Protein AF-A0ABD1WGW3-F1 (afdb_monomer_lite)

Foldseek 3Di:
DPPVVVVVVVVVVVVVVVVVVVVVVVVVVVVVLVVVLVVCLVVQLVVQLVVVCVVDVDPVVSVVRSVVRNVVSVVCLVVVVVVVVVVVVVVVVVVVVVVVVDPPPPDDDDPPPDPPVVPPPPPPDDDDD

pLDDT: mean 76.37, std 16.22, range [38.31, 93.81]

Organism: NCBI:txid205694

Radius of gyration: 25.16 Å; chains: 1; bounding box: 53×51×72 Å

Structure (mmCIF, N/CA/C/O backbone):
data_AF-A0ABD1WGW3-F1
#
_entry.id   AF-A0ABD1WGW3-F1
#
loop_
_atom_site.group_PDB
_atom_site.id
_atom_site.type_symbol
_atom_site.label_atom_id
_atom_site.label_alt_id
_atom_site.label_comp_id
_atom_site.label_asym_id
_atom_site.label_entity_id
_atom_site.label_seq_id
_atom_site.pdbx_PDB_ins_code
_atom_site.Cartn_x
_atom_site.Cartn_y
_atom_site.Cartn_z
_atom_site.occupancy
_atom_site.B_iso_or_equiv
_atom_site.auth_seq_id
_atom_site.auth_comp_id
_atom_site.auth_asym_id
_atom_site.auth_atom_id
_atom_site.pdbx_PDB_model_num
ATOM 1 N N . MET A 1 1 ? 20.489 -29.915 -45.093 1.00 51.03 1 MET A N 1
ATOM 2 C CA . MET A 1 1 ? 19.158 -29.640 -44.510 1.00 51.03 1 MET A CA 1
ATOM 3 C C . MET A 1 1 ? 19.040 -29.963 -43.010 1.00 51.03 1 MET A C 1
ATOM 5 O O . MET A 1 1 ? 18.062 -29.545 -42.423 1.00 51.03 1 MET A O 1
ATOM 9 N N . ALA A 1 2 ? 19.988 -30.661 -42.356 1.00 57.19 2 ALA A N 1
ATOM 10 C CA . ALA A 1 2 ? 19.850 -31.067 -40.940 1.00 57.19 2 ALA A CA 1
ATOM 11 C C . ALA A 1 2 ? 20.406 -30.073 -39.887 1.00 57.19 2 ALA A C 1
ATOM 13 O O . ALA A 1 2 ? 20.180 -30.271 -38.700 1.00 57.19 2 ALA A O 1
ATOM 14 N N . ALA A 1 3 ? 21.133 -29.023 -40.291 1.00 62.84 3 ALA A N 1
ATOM 15 C CA . ALA A 1 3 ? 21.751 -28.068 -39.357 1.00 62.84 3 ALA A CA 1
ATOM 16 C C . ALA A 1 3 ? 20.775 -26.998 -38.816 1.00 62.84 3 ALA A C 1
ATOM 18 O O . ALA A 1 3 ? 21.003 -26.465 -37.738 1.00 62.84 3 ALA A O 1
ATOM 19 N N . ASP A 1 4 ? 19.685 -26.728 -39.538 1.00 69.00 4 ASP A N 1
ATOM 20 C CA . ASP A 1 4 ? 18.728 -25.643 -39.261 1.00 69.00 4 ASP A CA 1
ATOM 21 C C . ASP A 1 4 ? 17.812 -25.943 -38.053 1.00 69.00 4 ASP A C 1
ATOM 23 O O . ASP A 1 4 ? 17.607 -25.108 -37.173 1.00 69.00 4 ASP A O 1
ATOM 27 N N . ALA A 1 5 ? 17.372 -27.199 -37.918 1.00 70.81 5 ALA A N 1
ATOM 28 C CA . ALA A 1 5 ? 16.497 -27.630 -36.824 1.00 70.81 5 ALA A CA 1
ATOM 29 C C . ALA A 1 5 ? 17.191 -27.626 -35.446 1.00 70.81 5 ALA A C 1
ATOM 31 O O . ALA A 1 5 ? 16.547 -27.419 -34.419 1.00 70.81 5 ALA A O 1
ATOM 32 N N . SER A 1 6 ? 18.512 -27.841 -35.398 1.00 70.06 6 SER A N 1
ATOM 33 C CA . SER A 1 6 ? 19.253 -27.884 -34.130 1.00 70.06 6 SER A CA 1
ATOM 34 C C . SER A 1 6 ? 19.494 -26.488 -33.542 1.00 70.06 6 SER A C 1
ATOM 36 O O . SER A 1 6 ? 19.592 -26.359 -32.321 1.00 70.06 6 SER A O 1
ATOM 38 N N . SER A 1 7 ? 19.569 -25.446 -34.379 1.00 70.00 7 SER A N 1
ATOM 39 C CA . SER A 1 7 ? 19.640 -24.047 -33.939 1.00 70.00 7 SER A CA 1
ATOM 40 C C . SER A 1 7 ? 18.299 -23.531 -33.431 1.00 70.00 7 SER A C 1
ATOM 42 O O . SER A 1 7 ? 18.279 -22.882 -32.390 1.00 70.00 7 SER A O 1
ATOM 44 N N . GLU A 1 8 ? 17.182 -23.867 -34.084 1.00 69.06 8 GLU A N 1
ATOM 45 C CA . GLU A 1 8 ? 15.848 -23.468 -33.607 1.00 69.06 8 GLU A CA 1
ATOM 46 C C . GLU A 1 8 ? 15.502 -24.088 -32.248 1.00 69.06 8 GLU A C 1
ATOM 48 O O . GLU A 1 8 ? 14.969 -23.406 -31.370 1.00 69.06 8 GLU A O 1
ATOM 53 N N . ILE A 1 9 ? 15.871 -25.355 -32.025 1.00 70.31 9 ILE A N 1
ATOM 54 C CA . ILE A 1 9 ? 15.687 -26.022 -30.727 1.00 70.31 9 ILE A CA 1
ATOM 55 C C . ILE A 1 9 ? 16.554 -25.360 -29.648 1.00 70.31 9 ILE A C 1
ATOM 57 O O . ILE A 1 9 ? 16.081 -25.143 -28.534 1.00 70.31 9 ILE A O 1
ATOM 61 N N . LYS A 1 10 ? 17.803 -24.990 -29.964 1.00 72.00 10 LYS A N 1
ATOM 62 C CA . LYS A 1 10 ? 18.695 -24.319 -29.006 1.00 72.00 10 LYS A CA 1
ATOM 63 C C . LYS A 1 10 ? 18.197 -22.920 -28.648 1.00 72.00 10 LYS A C 1
ATOM 65 O O . LYS A 1 10 ? 18.163 -22.586 -27.472 1.00 72.00 10 LYS A O 1
ATOM 70 N N . ILE A 1 11 ? 17.751 -22.147 -29.639 1.00 72.00 11 ILE A N 1
ATOM 71 C CA . ILE A 1 11 ? 17.146 -20.824 -29.431 1.00 72.00 11 ILE A CA 1
ATOM 72 C C . ILE A 1 11 ? 15.872 -20.951 -28.587 1.00 72.00 11 ILE A C 1
ATOM 74 O O . ILE A 1 11 ? 15.673 -20.163 -27.673 1.00 72.00 11 ILE A O 1
ATOM 78 N N . SER A 1 12 ? 15.047 -21.973 -28.829 1.00 65.69 12 SER A N 1
ATOM 79 C CA . SER A 1 12 ? 13.823 -22.208 -28.051 1.00 65.69 12 SER A CA 1
ATOM 80 C C . SER A 1 12 ? 14.107 -22.575 -26.591 1.00 65.69 12 SER A C 1
ATOM 82 O O . SER A 1 12 ? 13.415 -22.097 -25.701 1.00 65.69 12 SER A O 1
ATOM 84 N N . ILE A 1 13 ? 15.136 -23.387 -26.323 1.00 73.56 13 ILE A N 1
ATOM 85 C CA . ILE A 1 13 ? 15.524 -23.762 -24.952 1.00 73.56 13 ILE A CA 1
ATOM 86 C C . ILE A 1 13 ? 16.163 -22.579 -24.211 1.00 73.56 13 ILE A C 1
ATOM 88 O O . ILE A 1 13 ? 15.854 -22.364 -23.042 1.00 73.56 13 ILE A O 1
ATOM 92 N N . GLU A 1 14 ? 17.016 -21.797 -24.879 1.00 75.25 14 GLU A N 1
ATOM 93 C CA . GLU A 1 14 ? 17.685 -20.635 -24.273 1.00 75.25 14 GLU A CA 1
ATOM 94 C C . GLU A 1 14 ? 16.671 -19.527 -23.936 1.00 75.25 14 GLU A C 1
ATOM 96 O O . GLU A 1 14 ? 16.717 -18.950 -22.852 1.00 75.25 14 GLU A O 1
ATOM 101 N N . ASN A 1 15 ? 15.674 -19.328 -24.804 1.00 75.62 15 ASN A N 1
ATOM 102 C CA . ASN A 1 15 ? 14.574 -18.389 -24.582 1.00 75.62 15 ASN A CA 1
ATOM 103 C C . ASN A 1 15 ? 13.610 -18.875 -23.474 1.00 75.62 15 ASN A C 1
ATOM 105 O O . ASN A 1 15 ? 13.104 -18.074 -22.695 1.00 75.62 15 ASN A O 1
ATOM 109 N N . GLU A 1 16 ? 13.391 -20.189 -23.333 1.00 79.81 16 GLU A N 1
ATOM 110 C CA . GLU A 1 16 ? 12.594 -20.765 -22.234 1.00 79.81 16 GLU A CA 1
ATOM 111 C C . GLU A 1 16 ? 13.287 -20.672 -20.864 1.00 79.81 16 GLU A C 1
ATOM 113 O O . GLU A 1 16 ? 12.626 -20.424 -19.853 1.00 79.81 16 GLU A O 1
ATOM 118 N N . GLU A 1 17 ? 14.609 -20.851 -20.797 1.00 79.00 17 GLU A N 1
ATOM 119 C CA . GLU A 1 17 ? 15.370 -20.644 -19.557 1.00 79.00 17 GLU A CA 1
ATOM 120 C C . GLU A 1 17 ? 15.388 -19.166 -19.148 1.00 79.00 17 GLU A C 1
ATOM 122 O O . GLU A 1 17 ? 15.131 -18.851 -17.984 1.00 79.00 17 GLU A O 1
ATOM 127 N N . GLU A 1 18 ? 15.603 -18.250 -20.097 1.00 81.50 18 GLU A N 1
ATOM 128 C CA . GLU A 1 18 ? 15.567 -16.806 -19.841 1.00 81.50 18 GLU A CA 1
ATOM 129 C C . GLU A 1 18 ? 14.178 -16.358 -19.358 1.00 81.50 18 GLU A C 1
ATOM 131 O O . GLU A 1 18 ? 14.049 -15.640 -18.363 1.00 81.50 18 GLU A O 1
ATOM 136 N N . LYS A 1 19 ? 13.115 -16.871 -19.984 1.00 83.12 19 LYS A N 1
ATOM 137 C CA . LYS A 1 19 ? 11.728 -16.568 -19.613 1.00 83.12 19 LYS A CA 1
ATOM 138 C C . LYS A 1 19 ? 11.367 -17.079 -18.216 1.00 83.12 19 LYS A C 1
ATOM 140 O O . LYS A 1 19 ? 10.714 -16.360 -17.460 1.00 83.12 19 LYS A O 1
ATOM 145 N N . LYS A 1 20 ? 11.835 -18.275 -17.835 1.00 86.81 20 LYS A N 1
ATOM 146 C CA . LYS A 1 20 ? 11.681 -18.803 -16.466 1.00 86.81 20 LYS A CA 1
ATOM 147 C C . LYS A 1 20 ? 12.426 -17.953 -15.445 1.00 86.81 20 LYS A C 1
ATOM 149 O O . LYS A 1 20 ? 11.888 -17.685 -14.375 1.00 86.81 20 LYS A O 1
ATOM 154 N N . MET A 1 21 ? 13.643 -17.516 -15.763 1.00 86.25 21 MET A N 1
ATOM 155 C CA . MET A 1 21 ? 14.428 -16.667 -14.866 1.00 86.25 21 MET A CA 1
ATOM 156 C C . MET A 1 21 ? 13.763 -15.308 -14.632 1.00 86.25 21 MET A C 1
ATOM 158 O O . MET A 1 21 ? 13.688 -14.862 -13.489 1.00 86.25 21 MET A O 1
ATOM 162 N N . ILE A 1 22 ? 13.219 -14.682 -15.678 1.00 86.44 22 ILE A N 1
A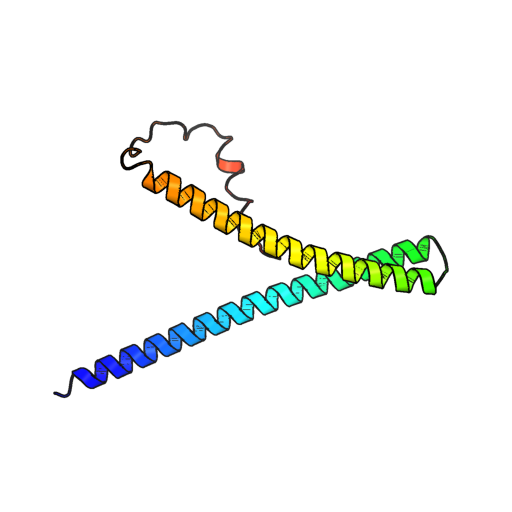TOM 163 C CA . ILE A 1 22 ? 12.484 -13.415 -15.560 1.00 86.44 22 ILE A CA 1
ATOM 164 C C . ILE A 1 22 ? 11.230 -13.590 -14.686 1.00 86.44 22 ILE A C 1
ATOM 166 O O . ILE A 1 22 ? 11.004 -12.788 -13.783 1.00 86.44 22 ILE A O 1
ATOM 170 N N . GLU A 1 23 ? 10.466 -14.672 -14.869 1.00 89.62 23 GLU A N 1
ATOM 171 C CA . GLU A 1 23 ? 9.281 -14.968 -14.044 1.00 89.62 23 GLU A CA 1
ATOM 172 C C . GLU A 1 23 ? 9.638 -15.202 -12.563 1.00 89.62 23 GLU A C 1
ATOM 174 O O . GLU A 1 23 ? 8.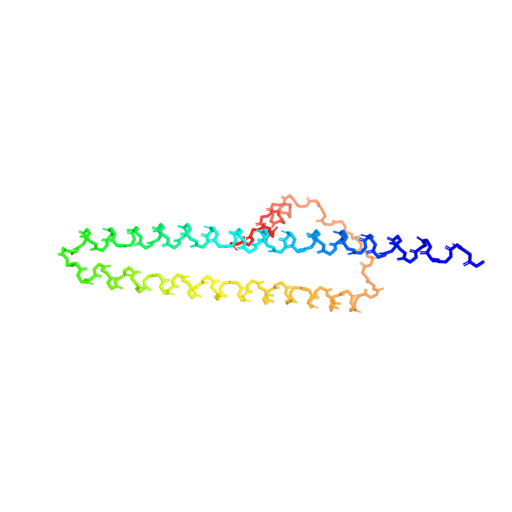917 -14.769 -11.659 1.00 89.62 23 GLU A O 1
ATOM 179 N N . LEU A 1 24 ? 10.767 -15.864 -12.286 1.00 89.12 24 LEU A N 1
ATOM 180 C CA . LEU A 1 24 ? 11.256 -16.067 -10.919 1.00 89.12 24 LEU A CA 1
ATOM 181 C C . LEU A 1 24 ? 11.677 -14.749 -10.258 1.00 89.12 24 LEU A C 1
ATOM 183 O O . LEU A 1 24 ? 11.398 -14.545 -9.074 1.00 89.12 24 LEU A O 1
ATOM 187 N N . ILE A 1 25 ? 12.316 -13.853 -11.013 1.00 88.81 25 ILE A N 1
ATOM 188 C CA . ILE A 1 25 ? 12.712 -12.526 -10.529 1.00 88.81 25 ILE A CA 1
ATOM 189 C C . ILE A 1 25 ? 11.469 -11.683 -10.223 1.00 88.81 25 ILE A C 1
ATOM 191 O O . ILE A 1 25 ? 11.379 -11.127 -9.130 1.00 88.81 25 ILE A O 1
ATOM 195 N N . GLU A 1 26 ? 10.482 -11.654 -11.121 1.00 87.50 26 GLU A N 1
ATOM 196 C CA . GLU A 1 26 ? 9.233 -10.902 -10.935 1.00 87.50 26 GLU A CA 1
ATOM 197 C C . GLU A 1 26 ? 8.469 -11.379 -9.688 1.00 87.50 26 GLU A C 1
ATOM 199 O O . GLU A 1 26 ? 8.077 -10.579 -8.832 1.00 87.50 26 GLU A O 1
ATOM 204 N N . ARG A 1 27 ? 8.344 -12.701 -9.509 1.00 89.62 27 ARG A N 1
ATOM 205 C CA . ARG A 1 27 ? 7.741 -13.285 -8.300 1.00 89.62 27 ARG A CA 1
ATOM 206 C C . ARG A 1 27 ? 8.527 -12.961 -7.036 1.00 89.62 27 ARG A C 1
ATOM 208 O O . ARG A 1 27 ? 7.920 -12.712 -5.995 1.00 89.62 27 ARG A O 1
ATOM 215 N N . GLY A 1 28 ? 9.856 -12.955 -7.109 1.00 89.62 28 GLY A N 1
ATOM 216 C CA . GLY A 1 28 ? 10.719 -12.571 -5.994 1.00 89.62 28 GLY A CA 1
ATOM 217 C C . GLY A 1 28 ? 10.533 -11.108 -5.583 1.00 89.62 28 GLY A C 1
ATOM 218 O O . GLY A 1 28 ? 10.480 -10.807 -4.389 1.00 89.62 28 GLY A O 1
ATOM 219 N N . GLN A 1 29 ? 10.375 -10.206 -6.553 1.00 86.38 29 GLN A N 1
ATOM 220 C CA . GLN A 1 29 ? 10.117 -8.789 -6.296 1.00 86.38 29 GLN A CA 1
ATOM 221 C C . GLN A 1 29 ? 8.736 -8.565 -5.670 1.00 86.38 29 GLN A C 1
ATOM 223 O O . GLN A 1 29 ? 8.637 -7.852 -4.672 1.00 86.38 29 GLN A O 1
ATOM 228 N N . TRP A 1 30 ? 7.696 -9.241 -6.167 1.00 88.75 30 TRP A N 1
ATOM 229 C CA . TRP A 1 30 ? 6.357 -9.164 -5.575 1.00 88.75 30 TRP A CA 1
ATOM 230 C C . TRP A 1 30 ? 6.308 -9.738 -4.155 1.00 88.75 30 TRP A C 1
ATOM 232 O O . TRP A 1 30 ? 5.712 -9.146 -3.256 1.00 88.75 30 TRP A O 1
ATOM 242 N N . LEU A 1 31 ? 6.983 -10.868 -3.920 1.00 90.94 31 LEU A N 1
ATOM 243 C CA . LEU A 1 31 ? 7.061 -11.477 -2.593 1.00 90.94 31 LEU A CA 1
ATOM 244 C C . LEU A 1 31 ? 7.764 -10.556 -1.589 1.00 90.94 31 LEU A C 1
ATOM 246 O O . LEU A 1 31 ? 7.330 -10.449 -0.444 1.00 90.94 31 LEU A O 1
ATOM 250 N N . ARG A 1 32 ? 8.833 -9.875 -2.010 1.00 88.38 32 ARG A N 1
ATOM 251 C CA . ARG A 1 32 ? 9.538 -8.904 -1.170 1.00 88.38 32 ARG A CA 1
ATOM 252 C C . ARG A 1 32 ? 8.631 -7.736 -0.779 1.00 88.38 32 ARG A C 1
ATOM 254 O O . ARG A 1 32 ? 8.540 -7.450 0.413 1.00 88.38 32 ARG A O 1
ATOM 261 N N . ALA A 1 33 ? 7.943 -7.132 -1.747 1.00 87.06 33 ALA A N 1
ATOM 262 C CA . ALA A 1 33 ? 6.997 -6.045 -1.494 1.00 87.06 33 ALA A CA 1
ATOM 263 C C . ALA A 1 33 ? 5.854 -6.496 -0.565 1.00 87.06 33 ALA A C 1
ATOM 265 O O . ALA A 1 33 ? 5.474 -5.791 0.367 1.00 87.06 33 ALA A O 1
ATOM 266 N N . ALA A 1 34 ? 5.353 -7.724 -0.743 1.00 86.94 34 ALA A N 1
ATOM 267 C CA . ALA A 1 34 ? 4.320 -8.294 0.118 1.00 86.94 34 ALA A CA 1
ATOM 268 C C . ALA A 1 34 ? 4.800 -8.511 1.566 1.00 86.94 34 ALA A C 1
ATOM 270 O O . ALA A 1 34 ? 4.061 -8.222 2.508 1.00 86.94 34 ALA A O 1
ATOM 271 N N . ILE A 1 35 ? 6.028 -9.003 1.765 1.00 92.00 35 ILE A N 1
ATOM 272 C CA . ILE A 1 35 ? 6.602 -9.223 3.104 1.00 92.00 35 ILE A CA 1
ATOM 273 C C . ILE A 1 35 ? 6.858 -7.890 3.813 1.00 92.00 35 ILE A C 1
ATOM 275 O O . ILE A 1 35 ? 6.512 -7.752 4.987 1.00 92.00 35 ILE A O 1
ATOM 279 N N . LEU A 1 36 ? 7.440 -6.913 3.114 1.00 88.25 36 LEU A N 1
ATOM 280 C CA . LEU A 1 36 ? 7.703 -5.586 3.673 1.00 88.25 36 LEU A CA 1
ATOM 281 C C . LEU A 1 36 ? 6.390 -4.856 3.990 1.00 88.25 36 LEU A C 1
ATOM 283 O O . LEU A 1 36 ? 6.229 -4.349 5.099 1.00 88.25 36 LEU A O 1
ATOM 287 N N . GLY A 1 37 ? 5.398 -4.940 3.100 1.00 87.31 37 GLY A N 1
ATOM 288 C CA . GLY A 1 37 ? 4.045 -4.437 3.340 1.00 87.31 37 GLY A CA 1
ATOM 289 C C . GLY A 1 37 ? 3.350 -5.082 4.538 1.00 87.31 37 GLY A C 1
ATOM 290 O O . GLY A 1 37 ? 2.742 -4.386 5.352 1.00 87.31 37 GLY A O 1
ATOM 291 N N . ALA A 1 38 ? 3.464 -6.402 4.703 1.00 90.06 38 ALA A N 1
ATOM 292 C CA . ALA A 1 38 ? 2.889 -7.100 5.852 1.00 90.06 38 ALA A CA 1
ATOM 293 C C . ALA A 1 38 ? 3.575 -6.713 7.172 1.00 90.06 38 ALA A C 1
ATOM 295 O O . ALA A 1 38 ? 2.894 -6.514 8.182 1.00 90.06 38 ALA A O 1
ATOM 296 N N . ASN A 1 39 ? 4.905 -6.582 7.163 1.00 91.69 39 ASN A N 1
ATOM 297 C CA . ASN A 1 39 ? 5.680 -6.161 8.326 1.00 91.69 39 ASN A CA 1
ATOM 298 C C . ASN A 1 39 ? 5.288 -4.749 8.771 1.00 91.69 39 ASN A C 1
ATOM 300 O O . ASN A 1 39 ? 4.962 -4.535 9.939 1.00 91.69 39 ASN A O 1
ATOM 304 N N . ASP A 1 40 ? 5.253 -3.809 7.833 1.00 87.38 40 ASP A N 1
ATOM 305 C CA . ASP A 1 40 ? 4.942 -2.413 8.122 1.00 87.38 40 ASP A CA 1
ATOM 306 C C . ASP A 1 40 ? 3.471 -2.228 8.500 1.00 87.38 40 ASP A C 1
ATOM 308 O O . ASP A 1 40 ? 3.149 -1.465 9.416 1.00 87.38 40 ASP A O 1
ATOM 312 N N . GLY A 1 41 ? 2.569 -2.984 7.870 1.00 88.00 41 GLY A N 1
ATOM 313 C CA . GLY A 1 41 ? 1.150 -3.003 8.206 1.00 88.00 41 GLY A CA 1
ATOM 314 C C . GLY A 1 41 ? 0.889 -3.507 9.627 1.00 88.00 41 GLY A C 1
ATOM 315 O O . GLY A 1 41 ? 0.197 -2.839 10.396 1.00 88.00 41 GLY A O 1
ATOM 316 N N . LEU A 1 42 ? 1.465 -4.647 10.023 1.00 90.88 42 LEU A N 1
ATOM 317 C CA . LEU A 1 42 ? 1.274 -5.210 11.366 1.00 90.88 42 LEU A CA 1
ATOM 318 C C . LEU A 1 42 ? 1.935 -4.363 12.455 1.00 90.88 42 LEU A C 1
ATOM 320 O O . LEU A 1 42 ? 1.293 -4.061 13.462 1.00 90.88 42 LEU A O 1
ATOM 324 N N . LEU A 1 43 ? 3.193 -3.951 12.274 1.00 92.50 43 LEU A N 1
ATOM 325 C CA . LEU A 1 43 ? 3.898 -3.151 13.280 1.00 92.50 43 LEU A CA 1
ATOM 326 C C . LEU A 1 43 ? 3.243 -1.787 13.480 1.00 92.50 43 LEU A C 1
ATOM 328 O O . LEU A 1 43 ? 3.029 -1.378 14.624 1.00 92.50 43 LEU A O 1
ATOM 332 N N . SER A 1 44 ? 2.892 -1.092 12.395 1.00 92.19 44 SER A N 1
ATOM 333 C CA . SER A 1 44 ? 2.301 0.243 12.505 1.00 92.19 44 SER A CA 1
ATOM 334 C C . SER A 1 44 ? 0.902 0.202 13.120 1.00 92.19 44 SER A C 1
ATOM 336 O O . SER A 1 44 ? 0.627 0.980 14.032 1.00 92.19 44 SER A O 1
ATOM 338 N N . THR A 1 45 ? 0.041 -0.735 12.706 1.00 93.38 45 THR A N 1
ATOM 339 C CA . THR A 1 45 ? -1.320 -0.858 13.256 1.00 93.38 45 THR A CA 1
ATOM 340 C C . THR A 1 45 ? -1.304 -1.278 14.719 1.00 93.38 45 THR A C 1
ATOM 342 O O . THR A 1 45 ? -2.013 -0.679 15.525 1.00 93.38 45 THR A O 1
ATOM 345 N N . THR A 1 46 ? -0.449 -2.232 15.099 1.00 93.50 46 THR A N 1
ATOM 346 C CA . THR A 1 46 ? -0.343 -2.686 16.494 1.00 93.50 46 THR A CA 1
ATOM 347 C C . THR A 1 46 ? 0.218 -1.586 17.395 1.00 93.50 46 THR A C 1
ATOM 349 O O . THR A 1 46 ? -0.318 -1.349 18.475 1.00 93.50 46 THR A O 1
ATOM 352 N N . SER A 1 47 ? 1.253 -0.866 16.943 1.00 93.81 47 SER A N 1
ATOM 353 C CA . SER A 1 47 ? 1.827 0.272 17.675 1.00 93.81 47 SER A CA 1
ATOM 354 C C . SER A 1 47 ? 0.816 1.413 17.838 1.00 93.81 47 SER A C 1
ATOM 356 O O . SER A 1 47 ? 0.646 1.949 18.934 1.00 93.81 47 SER A O 1
ATOM 358 N N . LEU A 1 48 ? 0.065 1.732 16.777 1.00 93.44 48 LEU A N 1
ATOM 359 C CA . LEU A 1 48 ? -0.995 2.739 16.815 1.00 93.44 48 LEU A CA 1
ATOM 360 C C . LEU A 1 48 ? -2.124 2.339 17.772 1.00 93.44 48 LEU A C 1
ATOM 362 O O . LEU A 1 48 ? -2.544 3.150 18.596 1.00 93.44 48 LEU A O 1
ATOM 366 N N . MET A 1 49 ? -2.606 1.096 17.692 1.00 91.56 49 MET A N 1
ATOM 367 C CA . MET A 1 49 ? -3.648 0.579 18.582 1.00 91.56 49 MET A CA 1
ATOM 368 C C . MET A 1 49 ? -3.190 0.580 20.041 1.00 91.56 49 MET A C 1
ATOM 370 O O . MET A 1 49 ? -3.955 0.988 20.911 1.00 91.56 49 MET A O 1
ATOM 374 N N . LEU A 1 50 ? -1.938 0.194 20.308 1.00 91.62 50 LEU A N 1
ATOM 375 C CA . LEU A 1 50 ? -1.347 0.247 21.643 1.00 91.62 50 LEU A CA 1
ATOM 376 C C . LEU A 1 50 ? -1.281 1.688 22.172 1.00 91.62 50 LEU A C 1
ATOM 378 O O . LEU A 1 50 ? -1.665 1.937 23.313 1.00 91.62 50 LEU A O 1
ATOM 382 N N . GLY A 1 51 ? -0.857 2.644 21.341 1.00 93.06 51 GLY A N 1
ATOM 383 C CA . GLY A 1 51 ? -0.813 4.063 21.702 1.00 93.06 51 GLY A CA 1
ATOM 384 C C . GLY A 1 51 ? -2.198 4.660 21.974 1.00 93.06 51 GLY A C 1
ATOM 385 O O . GLY A 1 51 ? -2.387 5.371 22.960 1.00 93.06 51 GLY A O 1
ATOM 386 N N . VAL A 1 52 ? -3.193 4.333 21.143 1.00 92.06 52 VAL A N 1
ATOM 387 C CA . VAL A 1 52 ? -4.583 4.782 21.333 1.00 92.06 52 VAL A CA 1
ATOM 388 C C . VAL A 1 52 ? -5.210 4.140 22.573 1.00 92.06 52 VAL A C 1
ATOM 390 O O . VAL A 1 52 ? -5.862 4.839 23.349 1.00 92.06 52 VAL A O 1
ATOM 393 N N . GLY A 1 53 ? -4.974 2.846 22.799 1.00 90.81 53 GLY A N 1
ATOM 394 C CA . GLY A 1 53 ? -5.455 2.120 23.976 1.00 90.81 53 GLY A CA 1
ATOM 395 C C . GLY A 1 53 ? -4.835 2.610 25.287 1.00 90.81 53 GLY A C 1
ATOM 396 O O . GLY A 1 53 ? -5.517 2.639 26.307 1.00 90.81 53 GLY A O 1
ATOM 397 N N . ALA A 1 54 ? -3.580 3.071 25.259 1.00 89.81 54 ALA A N 1
ATOM 398 C CA . ALA A 1 54 ? -2.942 3.718 26.406 1.00 89.81 54 ALA A CA 1
ATOM 399 C C . ALA A 1 54 ? -3.553 5.094 26.733 1.00 89.81 54 ALA A C 1
ATOM 401 O O . ALA A 1 54 ? -3.523 5.522 27.884 1.00 89.81 54 ALA A O 1
ATOM 402 N N . ALA A 1 55 ? -4.107 5.795 25.736 1.00 89.88 55 ALA A N 1
ATOM 403 C CA . ALA A 1 55 ? -4.723 7.108 25.923 1.00 89.88 55 ALA A CA 1
ATOM 404 C C . ALA A 1 55 ? -6.195 7.030 26.368 1.00 89.88 55 ALA A C 1
ATOM 406 O O . ALA A 1 55 ? -6.648 7.869 27.150 1.00 89.88 55 ALA A O 1
ATOM 407 N N . LYS A 1 56 ? -6.964 6.058 25.859 1.00 84.38 56 LYS A N 1
ATOM 408 C CA . LYS A 1 56 ? -8.376 5.838 26.214 1.00 84.38 56 LYS A CA 1
ATOM 409 C C . LYS A 1 56 ? -8.699 4.344 26.235 1.00 84.38 56 LYS A C 1
ATOM 411 O O . LYS A 1 56 ? -8.499 3.656 25.240 1.00 84.38 56 LYS A O 1
ATOM 416 N N . GLU A 1 57 ? -9.334 3.879 27.310 1.00 81.56 57 GLU A N 1
ATOM 417 C CA . GLU A 1 57 ? -9.765 2.479 27.490 1.00 81.56 57 GLU A CA 1
ATOM 418 C C . GLU A 1 57 ? -11.041 2.111 26.702 1.00 81.56 57 GLU A C 1
ATOM 420 O O . GLU A 1 57 ? -11.900 1.365 27.174 1.00 81.56 57 GLU A O 1
ATOM 425 N N . ASP A 1 58 ? -11.201 2.641 25.489 1.00 89.00 58 ASP A N 1
ATOM 426 C CA . ASP A 1 58 ? -12.391 2.415 24.670 1.00 89.00 58 ASP A CA 1
ATOM 427 C C . ASP A 1 58 ? -12.080 1.476 23.495 1.00 89.00 58 ASP A C 1
ATOM 429 O O . ASP A 1 58 ? -11.415 1.845 22.521 1.00 89.00 58 ASP A O 1
ATOM 433 N N . LYS A 1 59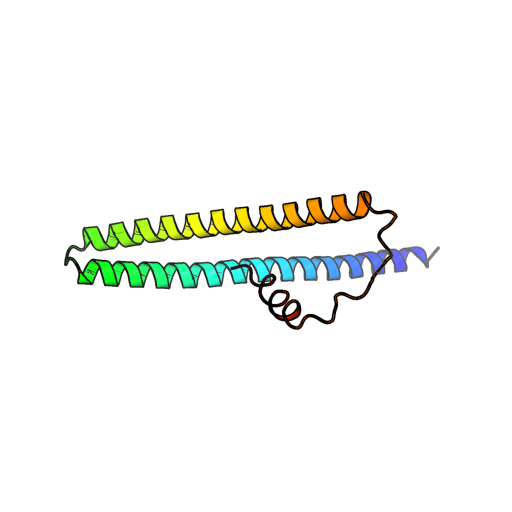 ? -12.560 0.229 23.588 1.00 87.50 59 LYS A N 1
ATOM 434 C CA . LYS A 1 59 ? -12.251 -0.850 22.627 1.00 87.50 59 LYS A CA 1
ATOM 435 C C . LYS A 1 59 ? -12.705 -0.516 21.208 1.00 87.50 59 LYS A C 1
ATOM 437 O O . LYS A 1 59 ? -12.021 -0.861 20.247 1.00 87.50 59 LYS A O 1
ATOM 442 N N . TRP A 1 60 ? -13.840 0.168 21.075 1.00 89.88 60 TRP A N 1
ATOM 443 C CA . TRP A 1 60 ? -14.366 0.585 19.775 1.00 89.88 60 TRP A CA 1
ATOM 444 C C . TRP A 1 60 ? -13.443 1.589 19.092 1.00 89.88 60 TRP A C 1
ATOM 446 O O . TRP A 1 60 ? -13.171 1.470 17.899 1.00 89.88 60 TRP A O 1
ATOM 456 N N . LEU A 1 61 ? -12.903 2.535 19.862 1.00 89.62 61 LEU A N 1
ATOM 457 C CA . LEU A 1 61 ? -11.993 3.552 19.350 1.00 89.62 61 LEU A CA 1
ATOM 458 C C . LEU A 1 61 ? -10.655 2.943 18.908 1.00 89.62 61 LEU A C 1
ATOM 460 O O . LEU A 1 61 ? -10.111 3.340 17.881 1.00 89.62 61 LEU A O 1
ATOM 464 N N . MET A 1 62 ? -10.166 1.937 19.639 1.00 90.88 62 MET A N 1
ATOM 465 C CA . MET A 1 62 ? -8.948 1.201 19.296 1.00 90.88 62 MET A CA 1
ATOM 466 C C . MET A 1 62 ? -9.089 0.436 17.970 1.00 90.88 62 MET A C 1
ATOM 468 O O . MET A 1 62 ? -8.201 0.493 17.124 1.00 90.88 62 MET A O 1
ATOM 472 N N . ILE A 1 63 ? -10.220 -0.247 17.753 1.00 91.06 63 ILE A N 1
ATOM 473 C CA . ILE A 1 63 ? -10.478 -0.998 16.511 1.00 91.06 63 ILE A CA 1
ATOM 474 C C . ILE A 1 63 ? -10.609 -0.053 15.313 1.00 91.06 63 ILE A C 1
ATOM 476 O O . ILE A 1 63 ? -10.012 -0.300 14.265 1.00 91.06 63 ILE A O 1
ATOM 480 N N . ILE A 1 64 ? -11.357 1.044 15.467 1.00 93.69 64 ILE A N 1
ATOM 481 C CA . ILE A 1 64 ? -11.554 2.024 14.393 1.00 93.69 64 ILE A CA 1
ATOM 482 C C . ILE A 1 64 ? -10.232 2.718 14.043 1.00 93.69 64 ILE A C 1
ATOM 484 O O . ILE A 1 64 ? -9.953 2.900 12.859 1.00 93.69 64 ILE A O 1
ATOM 488 N N . SER A 1 65 ? -9.394 3.065 15.031 1.00 92.69 65 SER A N 1
ATOM 489 C CA . SER A 1 65 ? -8.092 3.686 14.754 1.00 92.69 65 SER A CA 1
ATOM 490 C C . SER A 1 65 ? -7.139 2.727 14.041 1.00 92.69 65 SER A C 1
ATOM 492 O O . SER A 1 65 ? -6.476 3.138 13.091 1.00 92.69 65 SER A O 1
ATOM 494 N N . GLY A 1 66 ? -7.115 1.448 14.432 1.00 92.56 66 GLY A N 1
ATOM 495 C CA . GLY A 1 66 ? -6.311 0.431 13.758 1.00 92.56 66 GLY A CA 1
ATOM 496 C C . GLY A 1 66 ? -6.744 0.224 12.308 1.00 92.56 66 GLY A C 1
ATOM 497 O O . GLY A 1 66 ? -5.897 0.201 11.419 1.00 92.56 66 GLY A O 1
ATOM 498 N N . LEU A 1 67 ? -8.054 0.157 12.041 1.00 92.69 67 LEU A N 1
ATOM 499 C CA . LEU A 1 67 ? -8.572 0.019 10.677 1.00 92.69 67 LEU A CA 1
ATOM 500 C C . LEU A 1 67 ? -8.295 1.268 9.829 1.00 92.69 67 LEU A C 1
ATOM 502 O O . LEU A 1 67 ? -7.852 1.152 8.688 1.00 92.69 67 LEU A O 1
ATOM 506 N N . ALA A 1 68 ? -8.509 2.461 10.389 1.00 93.56 68 ALA A N 1
ATOM 507 C CA . ALA A 1 68 ? -8.191 3.719 9.719 1.00 93.56 68 ALA A CA 1
ATOM 508 C C . ALA A 1 68 ? -6.691 3.824 9.397 1.00 93.56 68 ALA A C 1
ATOM 510 O O . ALA A 1 68 ? -6.330 4.194 8.282 1.00 93.56 68 A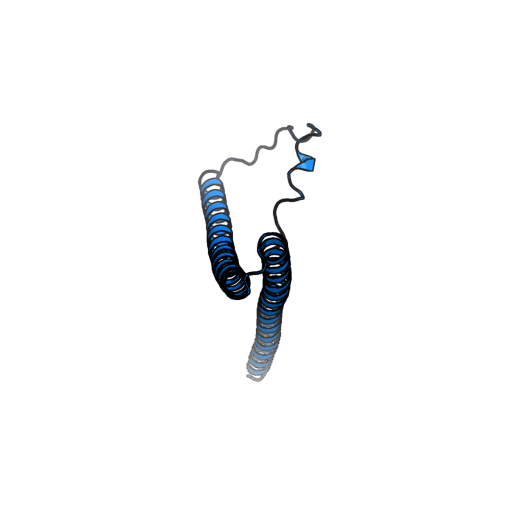LA A O 1
ATOM 511 N N . GLY A 1 69 ? -5.825 3.443 10.341 1.00 91.88 69 GLY A N 1
ATOM 512 C CA . GLY A 1 69 ? -4.377 3.389 10.154 1.00 91.88 69 GLY A CA 1
ATOM 513 C C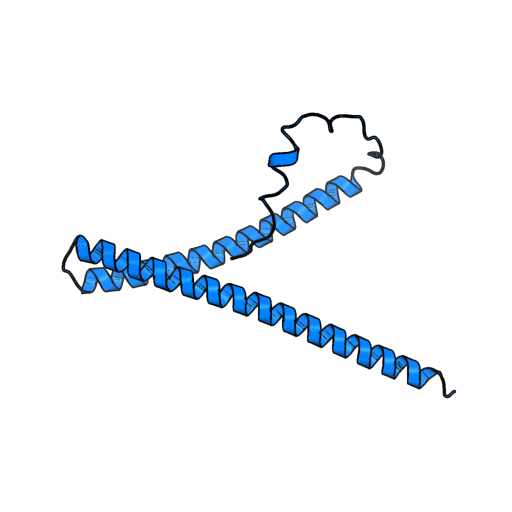 . GLY A 1 69 ? -3.950 2.369 9.098 1.00 91.88 69 GLY A C 1
ATOM 514 O O . GLY A 1 69 ? -3.100 2.682 8.271 1.00 91.88 69 GLY A O 1
ATOM 515 N N . ALA A 1 70 ? -4.580 1.191 9.060 1.00 91.75 70 ALA A N 1
ATOM 516 C CA . ALA A 1 70 ? -4.299 0.165 8.056 1.00 91.75 70 ALA A CA 1
ATOM 517 C C . ALA A 1 70 ? -4.636 0.647 6.636 1.00 91.75 70 ALA A C 1
ATOM 519 O O . ALA A 1 70 ? -3.823 0.510 5.723 1.00 91.75 70 ALA A O 1
ATOM 520 N N . VAL A 1 71 ? -5.813 1.258 6.454 1.00 93.06 71 VAL A N 1
ATOM 521 C CA . VAL A 1 71 ? -6.236 1.811 5.157 1.00 93.06 71 VAL A CA 1
ATOM 522 C C . VAL A 1 71 ? -5.341 2.980 4.747 1.00 93.06 71 VAL A C 1
ATOM 524 O O . VAL A 1 71 ? -4.894 3.036 3.603 1.00 93.06 71 VAL A O 1
ATOM 527 N N . ALA A 1 72 ? -5.030 3.889 5.674 1.00 91.81 72 ALA A N 1
ATOM 528 C CA . ALA A 1 72 ? -4.122 5.002 5.412 1.00 91.81 72 ALA A CA 1
ATOM 529 C C . ALA A 1 72 ? -2.709 4.519 5.030 1.00 91.81 72 ALA A C 1
ATOM 531 O O . ALA A 1 72 ? -2.126 5.035 4.077 1.00 91.81 72 ALA A O 1
ATOM 532 N N . GLY A 1 73 ? -2.188 3.502 5.724 1.00 89.88 73 GLY A N 1
ATOM 533 C CA . GLY A 1 73 ? -0.893 2.883 5.437 1.00 89.88 73 GLY A CA 1
ATOM 534 C C . GLY A 1 73 ? -0.852 2.221 4.059 1.00 89.88 73 GLY A C 1
ATOM 535 O O . GLY A 1 73 ? 0.049 2.507 3.273 1.00 89.88 73 GLY A O 1
ATOM 536 N N . ALA A 1 74 ? -1.867 1.421 3.718 1.00 90.25 74 ALA A N 1
ATOM 537 C CA . ALA A 1 74 ? -1.970 0.780 2.406 1.00 90.25 74 ALA A CA 1
ATOM 538 C C . ALA A 1 74 ? -2.072 1.805 1.261 1.00 90.25 74 ALA A C 1
ATOM 540 O O . ALA A 1 74 ? -1.369 1.685 0.257 1.00 90.25 74 ALA A O 1
ATOM 541 N N . CYS A 1 75 ? -2.891 2.853 1.425 1.00 91.19 75 CYS A N 1
ATOM 542 C CA . CYS A 1 75 ? -2.984 3.947 0.455 1.00 91.19 75 CYS A CA 1
ATOM 543 C C . CYS A 1 75 ? -1.647 4.681 0.288 1.00 91.19 75 CYS A C 1
ATOM 545 O O . CYS A 1 75 ? -1.259 4.986 -0.836 1.00 91.19 75 CYS A O 1
ATOM 547 N N . SER A 1 76 ? -0.922 4.942 1.379 1.00 88.88 76 SER A N 1
ATOM 548 C CA . SER A 1 76 ? 0.400 5.573 1.320 1.00 88.88 76 SER A CA 1
ATOM 549 C C . SER A 1 76 ? 1.417 4.710 0.573 1.00 88.88 76 SER A C 1
ATOM 551 O O . SER A 1 76 ? 2.216 5.253 -0.186 1.00 88.88 76 SER A O 1
ATOM 553 N N . MET A 1 77 ? 1.389 3.386 0.762 1.00 88.38 77 MET A N 1
ATOM 554 C CA . MET A 1 77 ? 2.276 2.460 0.050 1.00 88.38 77 MET A CA 1
ATOM 555 C C . MET A 1 77 ? 1.981 2.459 -1.454 1.00 88.38 77 MET A C 1
ATOM 557 O O . MET A 1 77 ? 2.894 2.643 -2.254 1.00 88.38 77 MET A O 1
ATOM 561 N N . ALA A 1 78 ? 0.704 2.385 -1.837 1.00 86.69 78 ALA A N 1
ATOM 562 C CA . ALA A 1 78 ? 0.293 2.432 -3.240 1.00 86.69 78 ALA A CA 1
ATOM 563 C C . ALA A 1 78 ? 0.642 3.772 -3.917 1.00 86.69 78 ALA A C 1
ATOM 565 O O . ALA A 1 78 ? 1.147 3.805 -5.040 1.00 86.69 78 ALA A O 1
ATOM 566 N N . VAL A 1 79 ? 0.397 4.894 -3.232 1.00 89.81 79 VAL A N 1
ATOM 567 C CA . VAL A 1 79 ? 0.736 6.230 -3.748 1.00 89.81 79 VAL A CA 1
ATOM 568 C C . VAL A 1 79 ? 2.252 6.426 -3.812 1.00 89.81 79 VAL A C 1
ATOM 570 O O . VAL A 1 79 ? 2.751 7.002 -4.778 1.00 89.81 79 VAL A O 1
ATOM 573 N N . GLY A 1 80 ? 2.990 5.932 -2.817 1.00 86.12 80 GLY A N 1
ATOM 574 C CA . GLY A 1 80 ? 4.449 5.984 -2.788 1.00 86.12 80 GLY A CA 1
ATOM 575 C C . GLY A 1 80 ? 5.077 5.217 -3.948 1.00 86.12 80 GLY A C 1
ATOM 576 O O . GLY A 1 80 ? 5.982 5.732 -4.604 1.00 86.12 80 GLY A O 1
ATOM 577 N N . GLU A 1 81 ? 4.552 4.033 -4.265 1.00 86.62 81 GLU A N 1
ATOM 578 C CA . GLU A 1 81 ? 4.998 3.249 -5.417 1.00 86.62 81 GLU A CA 1
ATOM 579 C C . GLU A 1 81 ? 4.673 3.953 -6.744 1.00 86.62 81 GLU A C 1
ATOM 581 O O . GLU A 1 81 ? 5.547 4.080 -7.604 1.00 86.62 81 GLU A O 1
ATOM 586 N N . PHE A 1 82 ? 3.470 4.524 -6.885 1.00 88.00 82 PHE A N 1
ATOM 587 C CA . PHE A 1 82 ? 3.094 5.303 -8.071 1.00 88.00 82 PHE A CA 1
ATOM 588 C C . PHE A 1 82 ? 4.030 6.499 -8.312 1.00 88.00 82 PHE A C 1
ATOM 590 O O . PHE A 1 82 ? 4.521 6.690 -9.428 1.00 88.00 82 PHE A O 1
ATOM 597 N N . VAL A 1 83 ? 4.316 7.278 -7.263 1.00 87.75 83 VAL A N 1
ATOM 598 C CA . VAL A 1 83 ? 5.238 8.425 -7.332 1.00 87.75 83 VAL A CA 1
ATOM 599 C C . VAL A 1 83 ? 6.679 7.977 -7.608 1.00 87.75 83 VAL A C 1
ATOM 601 O O . VAL A 1 83 ? 7.418 8.628 -8.350 1.00 87.75 83 VAL A O 1
ATOM 604 N N . SER A 1 84 ? 7.105 6.847 -7.048 1.00 85.38 84 SER A N 1
ATOM 605 C CA . SER A 1 84 ? 8.442 6.297 -7.294 1.00 85.38 84 SER A CA 1
ATOM 606 C C . SER A 1 84 ? 8.626 5.875 -8.759 1.00 85.38 84 SER A C 1
ATOM 608 O O . SER A 1 84 ? 9.653 6.159 -9.377 1.00 85.38 84 SER A O 1
ATOM 610 N N . VAL A 1 85 ? 7.609 5.267 -9.374 1.00 83.50 85 VAL A N 1
ATOM 611 C CA . VAL A 1 85 ? 7.645 4.906 -10.801 1.00 83.50 85 VAL A CA 1
ATOM 612 C C . VAL A 1 85 ? 7.578 6.147 -11.693 1.00 83.50 85 VAL A C 1
ATOM 614 O O . VAL A 1 85 ? 8.263 6.198 -12.718 1.00 83.50 85 VAL A O 1
ATOM 617 N N . SER A 1 86 ? 6.798 7.170 -11.319 1.00 82.50 86 SER A N 1
ATOM 618 C CA . SER A 1 86 ? 6.751 8.416 -12.093 1.00 82.50 86 SER A CA 1
ATOM 619 C C . SER A 1 86 ? 8.091 9.146 -12.076 1.00 82.50 86 SER A C 1
ATOM 621 O O . SER A 1 86 ? 8.547 9.571 -13.129 1.00 82.50 86 SER A O 1
ATOM 623 N N . THR A 1 87 ? 8.773 9.223 -10.927 1.00 82.31 87 THR A N 1
ATOM 624 C CA . THR A 1 87 ? 10.081 9.897 -10.849 1.00 82.31 87 THR A CA 1
ATOM 625 C C . THR A 1 87 ? 11.167 9.162 -11.632 1.00 82.31 87 THR A C 1
ATOM 627 O O . THR A 1 87 ? 11.952 9.814 -12.314 1.00 82.31 87 THR A O 1
ATOM 630 N N . GLN A 1 88 ? 11.190 7.823 -11.620 1.00 80.44 88 GLN A N 1
ATOM 631 C CA . GLN A 1 88 ? 12.111 7.047 -12.463 1.00 80.44 88 GLN A CA 1
ATOM 632 C C . GLN A 1 88 ? 11.871 7.313 -13.954 1.00 80.44 88 GLN A C 1
ATOM 634 O O . GLN A 1 88 ? 12.816 7.605 -14.686 1.00 80.44 88 GLN A O 1
ATOM 639 N N . ARG A 1 89 ? 10.604 7.309 -14.388 1.00 77.00 89 ARG A N 1
ATOM 640 C CA . ARG A 1 89 ? 10.237 7.634 -15.772 1.00 77.00 89 ARG A CA 1
ATOM 641 C C . ARG A 1 89 ? 10.622 9.069 -16.140 1.00 77.00 89 ARG A C 1
ATOM 643 O O . ARG A 1 89 ? 11.144 9.304 -17.226 1.00 77.00 89 ARG A O 1
ATOM 650 N N . ASP A 1 90 ? 10.417 10.022 -15.237 1.00 75.19 90 ASP A N 1
ATOM 651 C CA . ASP A 1 90 ? 10.760 11.428 -15.464 1.00 75.19 90 ASP A CA 1
ATOM 652 C C . ASP A 1 90 ? 12.278 11.644 -15.553 1.00 75.19 90 ASP A C 1
ATOM 654 O O . ASP A 1 90 ? 12.741 12.432 -16.381 1.00 75.19 90 ASP A O 1
ATOM 658 N N . ILE A 1 91 ? 13.070 10.916 -14.758 1.00 75.38 91 ILE A N 1
ATOM 659 C CA . ILE A 1 91 ? 14.537 10.932 -14.838 1.00 75.38 91 ILE A CA 1
ATOM 660 C C . ILE A 1 91 ? 15.010 10.333 -16.166 1.00 75.38 91 ILE A C 1
ATOM 662 O O . ILE A 1 91 ? 15.892 10.907 -16.802 1.00 75.38 91 ILE A O 1
ATOM 666 N N . GLU A 1 92 ? 14.426 9.223 -16.624 1.00 73.44 92 GLU A N 1
ATOM 667 C CA . GLU A 1 92 ? 14.758 8.623 -17.924 1.00 73.44 92 GLU A CA 1
ATOM 668 C C . GLU A 1 92 ? 14.431 9.558 -19.090 1.00 73.44 92 GLU A C 1
ATOM 670 O O . GLU A 1 92 ? 15.249 9.732 -19.998 1.00 73.44 92 GLU A O 1
ATOM 675 N N . LEU A 1 93 ? 13.265 10.206 -19.049 1.00 74.88 93 LEU A N 1
ATOM 676 C CA . LEU A 1 93 ? 12.859 11.181 -20.057 1.00 74.88 93 LEU A CA 1
ATOM 677 C C . LEU A 1 93 ? 13.804 12.387 -20.076 1.00 74.88 93 LEU A C 1
ATOM 679 O O . LEU A 1 93 ? 14.284 12.768 -21.145 1.00 74.88 93 LEU A O 1
ATOM 683 N N . GLN A 1 94 ? 14.139 12.953 -18.913 1.00 70.62 94 GLN A N 1
ATOM 684 C CA . GLN A 1 94 ? 15.103 14.054 -18.831 1.00 70.62 94 GLN A CA 1
ATOM 685 C C . GLN A 1 94 ? 16.505 13.631 -19.283 1.00 70.62 94 GLN A C 1
ATOM 687 O O . GLN A 1 94 ? 17.148 14.354 -20.045 1.00 70.62 94 GLN A O 1
ATOM 692 N N . ALA A 1 95 ? 16.974 12.445 -18.889 1.00 74.12 95 ALA A N 1
ATOM 693 C CA . ALA A 1 95 ? 18.267 11.916 -19.310 1.00 74.12 95 ALA A CA 1
ATOM 694 C C . ALA A 1 95 ? 18.331 11.691 -20.829 1.00 74.12 95 ALA A C 1
ATOM 696 O O . ALA A 1 95 ? 19.366 11.946 -21.450 1.00 74.12 95 ALA A O 1
ATOM 697 N N . ASN A 1 96 ? 17.235 11.245 -21.447 1.00 69.75 96 ASN A N 1
ATOM 698 C CA . ASN A 1 96 ? 17.169 11.039 -22.889 1.00 69.75 96 ASN A CA 1
ATOM 699 C C . ASN A 1 96 ? 17.138 12.369 -23.663 1.00 69.75 96 ASN A C 1
ATOM 701 O O . ASN A 1 96 ? 17.825 12.507 -24.673 1.00 69.75 96 ASN A O 1
ATOM 705 N N . ILE A 1 97 ? 16.416 13.378 -23.161 1.00 73.44 97 ILE A N 1
ATOM 706 C CA . ILE A 1 97 ? 16.392 14.728 -23.751 1.00 73.44 97 ILE A CA 1
ATOM 707 C C . ILE A 1 97 ? 17.774 15.385 -23.664 1.00 73.44 97 ILE A C 1
ATOM 709 O O . ILE A 1 97 ? 18.234 15.964 -24.647 1.00 73.44 97 ILE A O 1
ATOM 713 N N . LEU A 1 98 ? 18.472 15.254 -22.530 1.00 71.00 98 LEU A N 1
ATOM 714 C CA . LEU A 1 98 ? 19.845 15.744 -22.387 1.00 71.00 98 LEU A CA 1
ATOM 715 C C . LEU A 1 98 ? 20.796 15.052 -23.372 1.00 71.00 98 LEU A C 1
ATOM 717 O O . LEU A 1 98 ? 21.552 15.740 -24.052 1.00 71.00 98 LEU A O 1
ATOM 721 N N . LYS A 1 99 ? 20.709 13.721 -23.522 1.00 65.12 99 LYS A N 1
ATOM 722 C CA . LYS A 1 99 ? 21.495 12.968 -24.518 1.00 65.12 99 LYS A CA 1
ATOM 723 C C . LYS A 1 99 ? 21.225 13.430 -25.952 1.00 65.12 99 LYS A C 1
ATOM 725 O O . LYS A 1 99 ? 22.163 13.552 -26.732 1.00 65.12 99 LYS A O 1
ATOM 730 N N . PHE A 1 100 ? 19.966 13.696 -26.302 1.00 66.00 100 PHE A N 1
ATOM 731 C CA . PHE A 1 100 ? 19.586 14.111 -27.656 1.00 66.00 100 PHE A CA 1
ATOM 732 C C . PHE A 1 100 ? 19.941 15.578 -27.945 1.00 66.00 100 PHE A C 1
ATOM 734 O O . PHE A 1 100 ? 20.301 15.924 -29.068 1.00 66.00 100 PHE A O 1
ATOM 741 N N . SER A 1 101 ? 19.894 16.439 -26.924 1.00 62.53 101 SER A N 1
ATOM 742 C CA . SER A 1 101 ? 20.294 17.845 -27.028 1.00 62.53 101 SER A CA 1
ATOM 743 C C . SER A 1 101 ? 21.815 18.037 -27.060 1.00 62.53 101 SER A C 1
ATOM 745 O O . SER A 1 101 ? 22.272 19.133 -27.386 1.00 62.53 101 SER A O 1
ATOM 747 N N . SER A 1 102 ? 22.608 17.004 -26.755 1.00 52.53 102 SER A N 1
ATOM 748 C CA . SER A 1 102 ? 24.068 17.057 -26.809 1.00 52.53 102 SER A CA 1
ATOM 749 C C . SER A 1 102 ? 24.679 16.014 -27.764 1.00 52.53 102 SER A C 1
ATOM 751 O O . SER A 1 102 ? 25.237 15.021 -27.301 1.00 52.53 102 SER A O 1
ATOM 753 N N . PRO A 1 103 ? 24.758 16.272 -29.084 1.00 52.81 103 PRO A N 1
ATOM 754 C CA . PRO A 1 103 ? 25.836 15.706 -29.900 1.00 52.81 103 PRO A CA 1
ATOM 755 C C . PRO A 1 103 ? 27.212 16.347 -29.596 1.00 52.81 103 PRO A C 1
ATOM 757 O O . PRO A 1 103 ? 28.177 16.077 -30.300 1.00 52.81 103 PRO A O 1
ATOM 760 N N . MET A 1 104 ? 27.322 17.211 -28.575 1.00 51.00 104 MET A N 1
ATOM 761 C CA . MET A 1 104 ? 28.499 18.051 -28.305 1.00 51.00 104 MET A CA 1
ATOM 762 C C . MET A 1 104 ? 28.769 18.245 -26.798 1.00 51.00 104 MET A C 1
ATOM 764 O O . MET A 1 104 ? 28.915 19.369 -26.330 1.00 51.00 104 MET A O 1
ATOM 768 N N . ALA A 1 105 ? 28.811 17.172 -26.006 1.00 51.19 105 ALA A N 1
ATOM 769 C CA . ALA A 1 105 ? 29.273 17.253 -24.612 1.00 51.19 105 ALA A CA 1
ATOM 770 C C . ALA A 1 105 ? 30.291 16.157 -24.269 1.00 51.19 105 ALA A C 1
ATOM 772 O O . ALA A 1 105 ? 30.376 15.690 -23.137 1.00 51.19 105 ALA A O 1
ATOM 773 N N . GLU A 1 106 ? 31.126 15.784 -25.240 1.00 57.34 106 GLU A N 1
ATOM 774 C CA . GLU A 1 106 ? 32.465 15.304 -24.917 1.00 57.34 106 GLU A CA 1
ATOM 775 C C . GLU A 1 106 ? 33.358 16.517 -24.653 1.00 57.34 106 GLU A C 1
ATOM 777 O O . GLU A 1 106 ? 34.108 16.983 -25.505 1.00 57.34 106 GLU A O 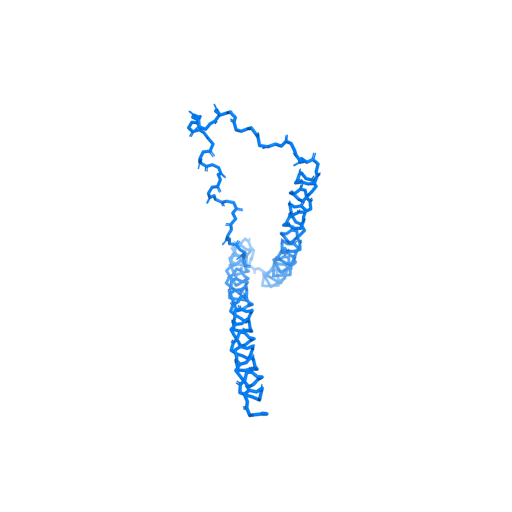1
ATOM 782 N N . THR A 1 107 ? 33.263 17.085 -23.456 1.00 49.34 107 THR A N 1
ATOM 783 C CA . THR A 1 107 ? 34.412 17.766 -22.862 1.00 49.34 107 THR A CA 1
ATOM 784 C C . THR A 1 107 ? 34.265 17.676 -21.358 1.00 49.34 107 THR A C 1
ATOM 786 O O . THR A 1 107 ? 33.519 18.417 -20.727 1.00 49.34 107 THR A O 1
ATOM 789 N N . ARG A 1 108 ? 34.980 16.718 -20.771 1.00 70.12 108 ARG A N 1
ATOM 790 C CA . ARG A 1 108 ? 35.319 16.758 -19.352 1.00 70.12 108 ARG A CA 1
ATOM 791 C C . ARG A 1 108 ? 36.355 17.874 -19.184 1.00 70.12 108 ARG A C 1
ATOM 793 O O . ARG A 1 108 ? 37.455 17.724 -19.713 1.00 70.12 108 ARG A O 1
ATOM 800 N N . PRO A 1 109 ? 36.074 18.927 -18.403 1.00 52.69 109 PRO A N 1
ATOM 801 C CA . PRO A 1 109 ? 37.157 19.489 -17.617 1.00 52.69 109 PRO A CA 1
ATOM 802 C C . PRO A 1 109 ? 36.811 19.430 -16.128 1.00 52.69 109 PRO A C 1
ATOM 804 O O . PRO A 1 109 ? 35.961 20.141 -15.610 1.00 52.69 109 PRO A O 1
ATOM 807 N N . ALA A 1 110 ? 37.533 18.553 -15.437 1.00 50.47 110 ALA A N 1
ATOM 808 C CA . ALA A 1 110 ? 38.256 18.942 -14.231 1.00 50.47 110 ALA A CA 1
ATOM 809 C C . ALA A 1 110 ? 37.480 19.544 -13.035 1.00 50.47 110 ALA A C 1
ATOM 811 O O . ALA A 1 110 ? 38.051 20.358 -12.321 1.00 50.47 110 ALA A O 1
ATOM 812 N N . LEU A 1 111 ? 36.256 19.096 -12.725 1.00 50.12 111 LEU A N 1
ATOM 813 C CA . LEU A 1 111 ? 35.598 19.384 -11.428 1.00 50.12 111 LEU A CA 1
ATOM 814 C C . LEU A 1 111 ? 35.395 18.136 -10.544 1.00 50.12 111 LEU A C 1
ATOM 816 O O . LEU A 1 111 ? 34.540 18.110 -9.667 1.00 50.12 111 LEU A O 1
ATOM 820 N N . ALA A 1 112 ? 36.213 17.098 -10.744 1.00 53.62 112 ALA A N 1
ATOM 821 C CA . ALA A 1 112 ? 36.179 15.850 -9.970 1.00 53.62 112 ALA A CA 1
ATOM 822 C C . ALA A 1 112 ? 36.975 15.891 -8.643 1.00 53.62 112 ALA A C 1
ATOM 824 O O . ALA A 1 112 ? 37.131 14.857 -8.004 1.00 53.62 112 ALA A O 1
ATOM 825 N N . ASN A 1 113 ? 37.478 17.058 -8.219 1.00 51.38 113 ASN A N 1
ATOM 826 C CA . ASN A 1 113 ? 38.333 17.188 -7.027 1.00 51.38 113 ASN A CA 1
ATOM 827 C C . ASN A 1 113 ? 37.689 17.949 -5.854 1.00 51.38 113 ASN A C 1
ATOM 829 O O . ASN A 1 113 ? 38.388 18.323 -4.915 1.00 51.38 113 ASN A O 1
ATOM 833 N N . LEU A 1 114 ? 36.371 18.168 -5.859 1.00 50.59 114 LEU A N 1
ATOM 834 C CA . LEU A 1 114 ? 35.675 18.648 -4.663 1.00 50.59 114 LEU A CA 1
ATOM 835 C C . LEU A 1 114 ? 35.197 17.441 -3.834 1.00 50.59 114 LEU A C 1
ATOM 837 O O . LEU A 1 114 ? 34.351 16.684 -4.315 1.00 50.59 114 LEU A O 1
ATOM 841 N N . PRO A 1 115 ? 35.672 17.264 -2.584 1.00 52.75 115 PRO A N 1
ATOM 842 C CA . PRO A 1 115 ? 35.349 16.108 -1.735 1.00 52.75 115 PRO A CA 1
ATOM 843 C C . PRO A 1 115 ? 33.869 16.019 -1.308 1.00 52.75 115 PRO A C 1
ATOM 845 O O . PRO A 1 115 ? 33.495 15.122 -0.560 1.00 52.75 115 PRO A O 1
ATOM 848 N N . VAL A 1 116 ? 33.011 16.925 -1.785 1.00 55.41 116 VAL A N 1
ATOM 849 C CA . VAL A 1 116 ? 31.583 17.001 -1.440 1.00 55.41 116 VAL A CA 1
ATOM 850 C C . VAL A 1 116 ? 30.689 16.239 -2.430 1.00 55.41 116 VAL A C 1
ATOM 852 O O . VAL A 1 116 ? 29.564 15.889 -2.089 1.00 55.41 116 VAL A O 1
ATOM 855 N N . ALA A 1 117 ? 31.178 15.933 -3.640 1.00 51.25 117 ALA A N 1
ATOM 856 C CA . ALA A 1 117 ? 30.372 15.290 -4.683 1.00 51.25 117 ALA A CA 1
ATOM 857 C C . ALA A 1 117 ? 30.180 13.773 -4.470 1.00 51.25 117 ALA A C 1
ATOM 859 O O . ALA A 1 117 ? 29.143 13.223 -4.835 1.00 51.25 117 ALA A O 1
ATOM 860 N N . SER A 1 118 ? 31.136 13.089 -3.835 1.00 50.91 118 SER A N 1
ATOM 861 C CA . SER A 1 118 ? 31.090 11.624 -3.696 1.00 50.91 118 SER A CA 1
ATOM 862 C C . SER A 1 118 ? 30.154 11.119 -2.593 1.00 50.91 118 SER A C 1
ATOM 864 O O . SER A 1 118 ? 29.805 9.943 -2.598 1.00 50.91 118 SER A O 1
ATOM 866 N N . SER A 1 119 ? 29.718 11.974 -1.660 1.00 45.41 119 SER A N 1
ATOM 867 C CA . SER A 1 119 ? 28.888 11.535 -0.524 1.00 45.41 119 SER A CA 1
ATOM 868 C C . SER A 1 119 ? 27.386 11.491 -0.845 1.00 45.41 119 SER A C 1
ATOM 870 O O . SER A 1 119 ? 26.628 10.787 -0.187 1.00 45.41 119 SER A O 1
ATOM 872 N N . MET A 1 120 ? 26.933 12.201 -1.885 1.00 50.00 120 MET A N 1
ATOM 873 C CA . MET A 1 120 ? 25.500 12.296 -2.210 1.00 50.00 120 MET A CA 1
ATOM 874 C C . MET A 1 120 ? 25.032 11.298 -3.277 1.00 50.00 120 MET A C 1
ATOM 876 O O . MET A 1 120 ? 23.835 11.057 -3.400 1.00 50.00 120 MET A O 1
ATOM 880 N N . ALA A 1 121 ? 25.950 10.687 -4.030 1.00 46.31 121 ALA A N 1
ATOM 881 C CA . ALA A 1 121 ? 25.591 9.795 -5.133 1.00 46.31 121 ALA A CA 1
ATOM 882 C C . ALA A 1 121 ? 25.254 8.356 -4.693 1.00 46.31 121 ALA A C 1
ATOM 884 O O . ALA A 1 121 ? 24.677 7.609 -5.478 1.00 46.31 121 ALA A O 1
ATOM 885 N N . SER A 1 122 ? 25.593 7.949 -3.461 1.00 44.50 122 SER A N 1
ATOM 886 C CA . SER A 1 122 ? 25.569 6.525 -3.083 1.00 44.50 122 SER A CA 1
ATOM 887 C C . SER A 1 122 ? 24.365 6.070 -2.246 1.00 44.50 122 SER A C 1
ATOM 889 O O . SER A 1 122 ? 24.255 4.873 -1.992 1.00 44.50 122 SER A O 1
ATOM 891 N N . THR A 1 123 ? 23.450 6.960 -1.842 1.00 50.75 123 THR A N 1
ATOM 892 C CA . THR A 1 123 ? 22.328 6.587 -0.945 1.00 50.75 123 THR A CA 1
ATOM 893 C C . THR A 1 123 ? 20.950 6.638 -1.619 1.00 50.75 123 THR A C 1
ATOM 895 O O . THR A 1 123 ? 19.960 6.267 -1.001 1.00 50.75 123 THR A O 1
ATOM 898 N N . SER A 1 124 ? 20.844 7.083 -2.878 1.00 45.88 124 SER A N 1
ATOM 899 C CA . SER A 1 124 ? 19.542 7.483 -3.447 1.00 45.88 124 SER A CA 1
ATOM 900 C C . SER A 1 124 ? 18.876 6.499 -4.417 1.00 45.88 124 SER A C 1
ATOM 902 O O . SER A 1 124 ? 17.819 6.825 -4.950 1.00 45.88 124 SER A O 1
ATOM 904 N N . CYS A 1 125 ? 19.421 5.316 -4.689 1.00 47.56 125 CYS A N 1
ATOM 905 C CA . CYS A 1 125 ? 18.773 4.421 -5.650 1.00 47.56 125 CYS A CA 1
ATOM 906 C C . CYS A 1 125 ? 19.027 2.966 -5.281 1.00 47.56 125 CYS A C 1
ATOM 908 O O . CYS A 1 125 ? 20.128 2.469 -5.494 1.00 47.56 125 CYS A O 1
ATOM 910 N N . GLY A 1 126 ? 18.033 2.273 -4.723 1.00 42.25 126 GLY A N 1
ATOM 911 C CA . GLY A 1 126 ? 18.146 0.815 -4.642 1.00 42.25 126 GLY A CA 1
ATOM 912 C C . GLY A 1 126 ? 17.354 0.076 -3.578 1.00 42.25 126 GLY A C 1
ATOM 913 O O . GLY A 1 126 ? 17.605 -1.113 -3.404 1.00 42.25 126 GLY A O 1
ATOM 914 N N . ILE A 1 127 ? 16.410 0.703 -2.877 1.00 38.31 127 ILE A N 1
ATOM 915 C CA . ILE A 1 127 ? 15.445 -0.065 -2.085 1.00 38.31 127 ILE A CA 1
ATOM 916 C C . ILE A 1 127 ? 14.037 0.418 -2.429 1.00 38.31 127 ILE A C 1
ATOM 918 O O . ILE A 1 127 ? 13.591 1.414 -1.862 1.00 38.31 127 ILE A O 1
ATOM 922 N N . PRO A 1 128 ? 13.330 -0.251 -3.355 1.00 51.78 128 PRO A N 1
ATOM 923 C CA . PRO A 1 128 ? 11.880 -0.237 -3.297 1.00 51.78 128 PRO A CA 1
ATOM 924 C C . PRO A 1 128 ? 11.450 -0.983 -2.020 1.00 51.78 128 PRO A C 1
ATOM 926 O O . PRO A 1 128 ? 12.006 -2.045 -1.700 1.00 51.78 128 PRO A O 1
ATOM 929 N N . MET A 1 129 ? 10.539 -0.357 -1.266 1.00 48.78 129 MET A N 1
ATOM 930 C CA . MET A 1 129 ? 9.680 -1.040 -0.288 1.00 48.78 129 MET A CA 1
ATOM 931 C C . MET A 1 129 ? 8.966 -2.209 -0.962 1.00 48.78 129 MET A C 1
ATOM 933 O O . MET A 1 129 ? 8.603 -2.054 -2.148 1.00 48.78 129 MET A O 1
#

Secondary structure (DSSP, 8-state):
--SHHHHHHHHHHHHHHHHHHHHHHHHHHHHHHHHHHHHHHHHHHHHHHHHHHHH---HHHHHHHHHHHHHHHHHHHHHHHHHHHHHHHHHHHHHHHHHHH-S------S-TT-TTSTTTSSSSSS---

InterPro domains:
  IPR008217 Ccc1 family [PF01988] (31-93)
  IPR008217 Ccc1 family [PTHR31851] (19-94)

Sequence (129 aa):
MAADASSEIKISIENEEEKKMIELIERGQWLRAAILGANDGLLSTTSLMLGVGAAKEDKWLMIISGLAGAVAGACSMAVGEFVSVSTQRDIELQANILKFSSPMAETRPALANLPVASSMASTSCGIPM